Protein AF-A0A9C8J982-F1 (afdb_monomer_lite)

Sequence (50 aa):
DSKMNRIQSLKDNLTGCIGCGCLSMNKCHLLNPEDILHEQGTGAQRLFDE

Foldseek 3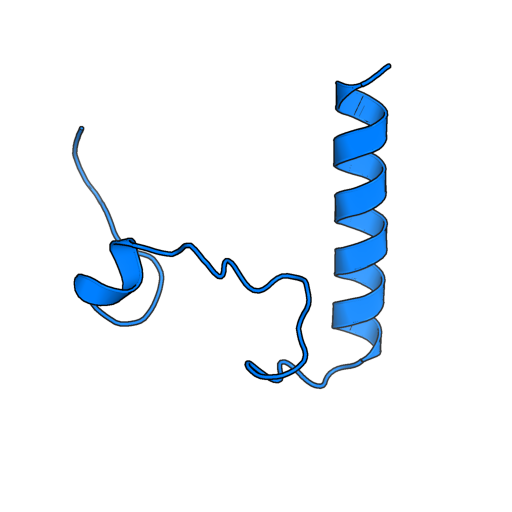Di:
DVVVVVVVVVVVLVVVCVVVVCPDQVPRPPDPPPPPCVVVDPDDDDDDDD

Secondary structure (DSSP, 8-state):
-HHHHHHHHHHHHHHHHHHH----TTT-TT--TT-GGGGG-SS---SS--

pLDDT: mean 70.68, std 9.39, range [52.88, 85.69]

Radius of gyration: 13.98 Å; chains: 1; bounding box: 31×20×33 Å

Structure (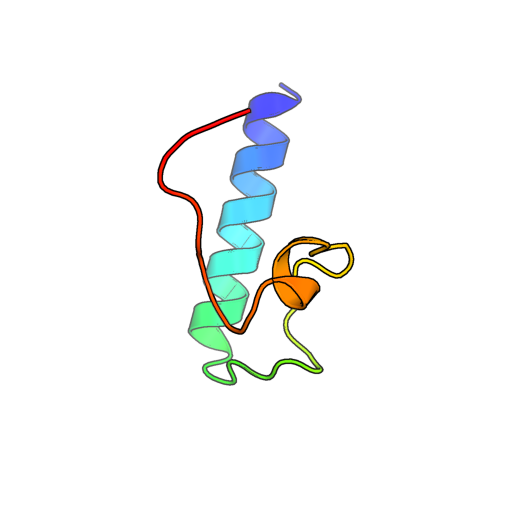mmCIF, N/CA/C/O backbone):
data_AF-A0A9C8J982-F1
#
_entry.id   AF-A0A9C8J982-F1
#
loop_
_atom_site.group_PDB
_atom_site.id
_atom_site.type_symbol
_atom_site.label_atom_id
_atom_site.label_alt_id
_atom_site.label_comp_id
_atom_site.label_asym_id
_atom_site.label_entity_id
_atom_site.label_seq_id
_atom_site.pdbx_PDB_ins_code
_atom_site.Cartn_x
_atom_site.Cartn_y
_atom_site.Cartn_z
_atom_site.occupancy
_atom_site.B_iso_or_equiv
_atom_site.auth_seq_id
_atom_site.auth_comp_id
_atom_site.auth_asym_id
_atom_site.auth_atom_id
_atom_site.pdbx_PDB_model_num
ATOM 1 N N . ASP A 1 1 ? 8.884 12.391 18.436 1.00 63.38 1 ASP A N 1
ATOM 2 C CA . ASP A 1 1 ? 7.402 12.424 18.472 1.00 63.38 1 ASP A CA 1
ATOM 3 C C . ASP A 1 1 ? 6.727 12.223 17.119 1.00 63.38 1 ASP A C 1
ATOM 5 O O . ASP A 1 1 ? 5.967 11.272 16.979 1.00 63.38 1 ASP A O 1
ATOM 9 N N . SER A 1 2 ? 7.040 13.009 16.082 1.00 75.56 2 SER A N 1
ATOM 10 C CA . SER A 1 2 ? 6.368 12.915 14.766 1.00 75.56 2 SER A CA 1
ATOM 11 C C . SER A 1 2 ? 6.403 11.523 14.104 1.00 75.56 2 SER A C 1
ATOM 13 O O . SER A 1 2 ? 5.410 11.094 13.518 1.00 75.56 2 SER A O 1
ATOM 15 N N . LYS A 1 3 ? 7.518 10.786 14.225 1.00 80.75 3 LYS A N 1
ATOM 16 C CA . LYS A 1 3 ? 7.669 9.422 13.680 1.00 80.75 3 LYS A CA 1
ATOM 17 C C . LYS A 1 3 ? 6.758 8.404 14.377 1.00 80.75 3 LYS A C 1
ATOM 19 O O . LYS A 1 3 ? 6.142 7.582 13.710 1.00 80.75 3 LYS A O 1
ATOM 24 N N . MET A 1 4 ? 6.658 8.482 15.703 1.00 80.62 4 MET A N 1
ATOM 25 C CA . MET A 1 4 ? 5.796 7.608 16.508 1.00 80.62 4 MET A CA 1
ATOM 26 C C . MET A 1 4 ? 4.322 7.852 16.189 1.00 80.62 4 MET A C 1
ATOM 28 O O . MET A 1 4 ? 3.595 6.902 15.920 1.00 80.62 4 MET A O 1
ATOM 32 N N . ASN A 1 5 ? 3.912 9.120 16.103 1.00 85.69 5 ASN A N 1
ATOM 33 C CA . ASN A 1 5 ? 2.532 9.486 15.774 1.00 85.69 5 ASN A CA 1
ATOM 34 C C . ASN A 1 5 ? 2.114 8.977 14.386 1.00 85.69 5 ASN A C 1
ATOM 36 O O . ASN A 1 5 ? 1.009 8.466 14.217 1.00 85.69 5 ASN A O 1
ATOM 40 N N . ARG A 1 6 ? 3.022 9.044 13.404 1.00 80.25 6 ARG A N 1
ATOM 41 C CA . ARG A 1 6 ? 2.803 8.481 12.062 1.00 80.25 6 ARG A CA 1
ATOM 42 C C . ARG A 1 6 ? 2.616 6.965 12.081 1.00 80.25 6 ARG A C 1
ATOM 44 O O . ARG A 1 6 ? 1.707 6.460 11.432 1.00 80.25 6 ARG A O 1
ATOM 51 N N . ILE A 1 7 ? 3.452 6.245 12.828 1.00 85.56 7 ILE A N 1
ATOM 52 C CA . ILE A 1 7 ? 3.343 4.784 12.934 1.00 85.56 7 ILE A CA 1
ATOM 53 C C . ILE A 1 7 ? 2.060 4.381 13.670 1.00 85.56 7 ILE A C 1
ATOM 55 O O . ILE A 1 7 ? 1.422 3.404 13.279 1.00 85.56 7 ILE A O 1
ATOM 59 N N . GLN A 1 8 ? 1.653 5.134 14.692 1.00 85.50 8 GLN A N 1
ATOM 60 C CA . GLN A 1 8 ? 0.416 4.863 15.420 1.00 85.50 8 GLN A CA 1
ATOM 61 C C . GLN A 1 8 ? -0.816 5.064 14.529 1.00 85.50 8 GLN A C 1
ATOM 63 O O . GLN A 1 8 ? -1.630 4.155 14.405 1.00 85.50 8 GLN A O 1
ATOM 68 N N . SER A 1 9 ? -0.887 6.188 13.810 1.00 79.56 9 SER A N 1
ATOM 69 C CA . SER A 1 9 ? -1.979 6.458 12.867 1.00 79.56 9 SER A CA 1
ATOM 70 C C . SER A 1 9 ? -2.084 5.391 11.769 1.00 79.56 9 SER A C 1
ATOM 72 O O . SER A 1 9 ? -3.184 4.965 11.419 1.00 79.56 9 SER A O 1
ATOM 74 N N . LEU A 1 10 ? -0.947 4.895 11.267 1.00 78.75 10 LEU A N 1
ATOM 75 C CA . LEU A 1 10 ? -0.928 3.807 10.289 1.00 78.75 10 LEU A CA 1
ATOM 76 C C . LEU A 1 10 ? -1.512 2.508 10.865 1.00 78.75 10 LEU A C 1
ATOM 78 O O . LEU A 1 10 ? -2.304 1.849 10.194 1.00 78.75 10 LEU A O 1
ATOM 82 N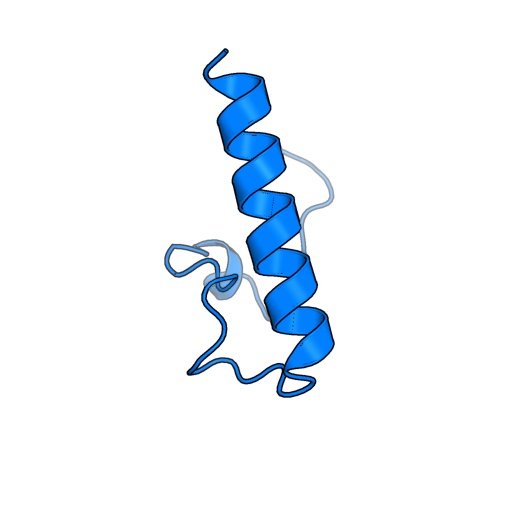 N . LYS A 1 11 ? -1.147 2.148 12.104 1.00 80.19 11 LYS A N 1
ATOM 83 C CA . LYS A 1 11 ? -1.672 0.954 12.787 1.00 80.19 11 LYS A CA 1
ATOM 84 C C . LYS A 1 11 ? -3.183 1.025 13.003 1.00 80.19 11 LYS A C 1
ATOM 86 O O . LYS A 1 11 ? -3.873 0.028 12.776 1.00 80.19 11 LYS A O 1
ATOM 91 N N . ASP A 1 12 ? -3.691 2.184 13.409 1.00 78.44 12 ASP A N 1
ATOM 92 C CA . ASP A 1 12 ? -5.117 2.378 13.679 1.00 78.44 12 ASP A CA 1
ATOM 93 C C . ASP A 1 12 ? -5.937 2.231 12.383 1.00 78.44 12 ASP A C 1
ATOM 95 O O . ASP A 1 12 ? -6.929 1.496 12.341 1.00 78.44 12 ASP A O 1
ATOM 99 N N . ASN A 1 13 ? -5.451 2.819 11.283 1.00 71.75 13 ASN A N 1
ATOM 100 C CA . ASN A 1 13 ? -6.063 2.692 9.957 1.00 71.75 13 ASN A CA 1
ATOM 101 C C . ASN A 1 13 ? -6.043 1.245 9.433 1.00 71.75 13 ASN A C 1
ATOM 103 O O . ASN A 1 13 ? -7.035 0.777 8.864 1.00 71.75 13 ASN A O 1
ATOM 107 N N . LEU A 1 14 ? -4.941 0.515 9.649 1.00 72.88 14 LEU A N 1
ATOM 108 C CA . LEU A 1 14 ? -4.820 -0.893 9.252 1.00 72.88 14 LEU A CA 1
ATOM 109 C C . LEU A 1 14 ? -5.816 -1.779 10.007 1.00 72.88 14 LEU A C 1
ATOM 111 O O . LEU A 1 14 ? -6.478 -2.625 9.406 1.00 72.88 14 LEU A O 1
ATOM 115 N N . THR A 1 15 ? -5.965 -1.543 11.311 1.00 69.31 15 THR A N 1
ATOM 116 C CA . THR A 1 15 ? -6.888 -2.294 12.174 1.00 69.31 15 THR A CA 1
ATOM 117 C C . THR A 1 15 ? -8.342 -2.073 11.753 1.00 69.31 15 THR A C 1
ATOM 119 O O . THR A 1 15 ? -9.106 -3.033 11.647 1.00 69.31 15 THR A O 1
ATOM 122 N N . GLY A 1 16 ? -8.714 -0.831 11.419 1.00 67.12 16 GLY A N 1
ATOM 123 C CA . GLY A 1 16 ? -10.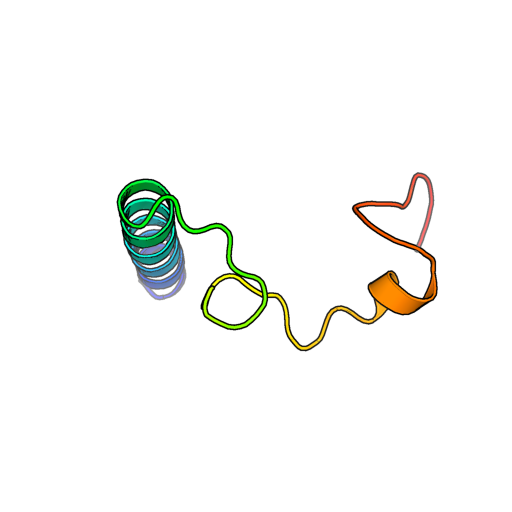040 -0.516 10.876 1.00 67.12 16 GLY A CA 1
ATOM 124 C C . GLY A 1 16 ? -10.328 -1.210 9.537 1.00 67.12 16 GLY A C 1
ATOM 125 O O . GLY A 1 16 ? -11.444 -1.675 9.304 1.00 67.12 16 GLY A O 1
ATOM 126 N N . CYS A 1 17 ? -9.319 -1.351 8.674 1.00 65.00 17 CYS A N 1
ATOM 127 C CA . CYS A 1 17 ? -9.471 -2.012 7.373 1.00 65.00 17 CYS A CA 1
ATOM 128 C C . CYS A 1 17 ? -9.592 -3.538 7.483 1.00 65.00 17 CYS A C 1
ATOM 130 O O . CYS A 1 17 ? -10.405 -4.130 6.769 1.00 65.00 17 CYS A O 1
ATOM 132 N N . ILE A 1 18 ? -8.858 -4.164 8.411 1.00 67.06 18 ILE A N 1
ATOM 133 C CA . ILE A 1 18 ? -9.024 -5.590 8.744 1.00 67.06 18 ILE A CA 1
ATOM 134 C C . ILE A 1 18 ? -10.436 -5.836 9.301 1.00 67.06 18 ILE A C 1
ATOM 136 O O . ILE A 1 18 ? -11.089 -6.798 8.904 1.00 67.06 18 ILE A O 1
ATOM 140 N N . GLY A 1 19 ? -10.941 -4.935 10.154 1.00 61.78 19 GLY A N 1
ATOM 141 C CA . GLY A 1 19 ? -12.290 -5.019 10.728 1.00 61.78 19 GLY A CA 1
ATOM 142 C C . GLY A 1 19 ? -13.433 -4.789 9.729 1.00 61.78 19 GLY A C 1
ATOM 143 O O . GLY A 1 19 ? -14.492 -5.391 9.875 1.00 61.78 19 GLY A O 1
ATOM 144 N N . CYS A 1 20 ? -13.232 -3.961 8.695 1.00 66.31 20 CYS A N 1
ATOM 145 C CA . CYS A 1 20 ? -14.215 -3.757 7.619 1.00 66.31 20 CYS A CA 1
ATOM 146 C C . CYS A 1 20 ? -14.369 -4.999 6.730 1.00 66.31 20 CYS A C 1
ATOM 148 O O . CYS A 1 20 ? -15.429 -5.196 6.138 1.00 66.31 20 CYS A O 1
ATOM 150 N N . GLY A 1 21 ? -13.296 -5.788 6.558 1.00 56.59 21 GLY A N 1
ATOM 151 C CA . GLY A 1 21 ? -13.255 -6.969 5.679 1.00 56.59 21 GLY A CA 1
ATOM 152 C C . GLY A 1 21 ? -13.537 -6.679 4.198 1.00 56.59 21 GLY A C 1
ATOM 153 O O . GLY A 1 21 ? -13.567 -7.586 3.375 1.00 56.59 21 GLY A O 1
ATOM 154 N N . CYS A 1 22 ? -13.758 -5.412 3.850 1.00 65.62 22 CYS A N 1
ATOM 155 C CA . CYS A 1 22 ? -14.365 -5.022 2.596 1.00 65.62 22 CYS A CA 1
ATOM 156 C C . CYS A 1 22 ? -13.366 -4.967 1.438 1.00 65.62 22 CYS A C 1
ATOM 158 O O . CYS A 1 22 ? -13.813 -5.052 0.298 1.00 65.62 22 CYS A O 1
ATOM 160 N N . LEU A 1 23 ? -12.058 -4.790 1.717 1.00 56.25 23 LEU A N 1
ATOM 161 C CA . LEU A 1 23 ? -10.960 -4.660 0.730 1.00 56.25 23 LEU A CA 1
ATOM 162 C C . LEU A 1 23 ? -11.367 -3.867 -0.528 1.00 56.25 23 LEU A C 1
ATOM 164 O O . LEU A 1 23 ? -10.930 -4.125 -1.645 1.00 56.25 23 LEU A O 1
ATOM 168 N N . SER A 1 24 ? -12.269 -2.905 -0.343 1.00 55.53 24 SER A N 1
ATOM 169 C CA . SER A 1 24 ? -12.972 -2.252 -1.432 1.00 55.53 24 SER A CA 1
ATOM 170 C C . SER A 1 24 ? -12.082 -1.126 -1.915 1.00 55.53 24 SER A C 1
ATOM 172 O O . SER A 1 24 ? -11.904 -0.141 -1.191 1.00 55.53 24 SER A O 1
ATOM 174 N N . MET A 1 25 ? -11.589 -1.243 -3.147 1.00 52.88 25 MET A N 1
ATOM 175 C CA . MET A 1 25 ? -10.715 -0.249 -3.779 1.00 52.88 25 MET A CA 1
ATOM 176 C C . MET A 1 25 ? -11.314 1.169 -3.781 1.00 52.88 25 MET A C 1
ATOM 178 O O . MET A 1 25 ? -10.585 2.146 -3.730 1.00 52.88 25 MET A O 1
ATOM 182 N N . ASN A 1 26 ? -12.644 1.301 -3.724 1.00 54.53 26 ASN A N 1
ATOM 183 C CA . ASN A 1 26 ? -13.325 2.602 -3.696 1.00 54.53 26 ASN A CA 1
ATOM 184 C C . ASN A 1 26 ? -13.478 3.217 -2.289 1.00 54.53 26 ASN A C 1
ATOM 186 O O . ASN A 1 26 ? -13.919 4.356 -2.172 1.00 54.53 26 ASN A O 1
ATOM 190 N N . LYS A 1 27 ? -13.207 2.466 -1.210 1.00 53.75 27 LYS A N 1
ATOM 191 C CA . LYS A 1 27 ? -13.468 2.897 0.184 1.00 53.75 27 LYS A CA 1
ATOM 192 C C . LYS A 1 27 ? -12.258 2.795 1.112 1.00 53.75 27 LYS A C 1
ATOM 194 O O . LYS A 1 27 ? -12.286 3.358 2.203 1.00 53.75 27 LYS A O 1
ATOM 199 N N . CYS A 1 28 ? -11.224 2.056 0.723 1.00 59.75 28 CYS A N 1
ATOM 200 C CA . CYS A 1 28 ? -10.066 1.824 1.570 1.00 59.75 28 CYS A CA 1
ATOM 201 C C . CYS A 1 28 ? -9.181 3.083 1.616 1.00 59.75 28 CYS A C 1
ATOM 203 O O . CYS A 1 28 ? -8.537 3.420 0.633 1.00 59.75 28 CYS A O 1
ATOM 205 N N . HIS A 1 29 ? -9.123 3.767 2.764 1.00 57.41 29 HIS A N 1
ATOM 206 C CA . HIS A 1 29 ? -8.251 4.939 2.989 1.00 57.41 29 HIS A CA 1
ATOM 207 C C . HIS A 1 29 ? -6.748 4.597 2.959 1.00 57.41 29 HIS A C 1
ATOM 209 O O . HIS A 1 29 ? -5.906 5.487 2.959 1.00 57.41 29 HIS A O 1
ATOM 215 N N . LEU A 1 30 ? -6.427 3.300 2.967 1.00 61.22 30 LEU A N 1
ATOM 216 C CA . LEU A 1 30 ? -5.091 2.745 2.758 1.00 61.22 30 LEU A CA 1
ATOM 217 C C . LEU A 1 30 ? -4.737 2.591 1.273 1.00 61.22 30 LEU A C 1
ATOM 219 O O . LEU A 1 30 ? -3.646 2.110 0.973 1.00 61.22 30 LEU A O 1
ATOM 223 N N . LEU A 1 31 ? -5.632 2.969 0.349 1.00 66.00 31 LEU A N 1
ATOM 224 C CA . LEU A 1 31 ? -5.232 3.130 -1.043 1.00 66.00 31 LEU A CA 1
ATOM 225 C C . LEU A 1 31 ? -4.089 4.134 -1.120 1.00 66.00 31 LEU A C 1
ATOM 227 O O . LEU A 1 31 ? -4.086 5.141 -0.418 1.00 66.00 31 LEU A O 1
ATOM 231 N N . ASN A 1 32 ? -3.144 3.849 -2.005 1.00 71.94 32 ASN A N 1
ATOM 232 C CA . ASN A 1 32 ? -2.103 4.777 -2.391 1.00 71.94 32 ASN A CA 1
ATOM 233 C C . ASN A 1 32 ? -2.604 5.517 -3.648 1.00 71.94 32 ASN A C 1
ATOM 235 O O . ASN A 1 32 ? -2.417 5.005 -4.749 1.00 71.94 32 ASN A O 1
ATOM 239 N N . PRO A 1 33 ? -3.338 6.646 -3.526 1.00 70.62 33 PRO A N 1
ATOM 240 C CA . PRO A 1 33 ? -3.948 7.324 -4.676 1.00 70.62 33 PRO A CA 1
ATOM 241 C C . PRO A 1 33 ? -2.913 7.859 -5.669 1.00 70.62 33 PRO A C 1
ATOM 243 O O . PRO A 1 33 ? -3.245 8.112 -6.821 1.00 70.62 33 PRO A O 1
ATOM 246 N N . GLU A 1 34 ? -1.667 8.009 -5.225 1.00 75.69 34 GLU A N 1
ATOM 247 C CA . GLU A 1 34 ? -0.534 8.465 -6.028 1.00 75.69 34 GLU A CA 1
ATOM 248 C C . GLU A 1 34 ? 0.362 7.293 -6.466 1.00 75.69 34 GLU A C 1
ATOM 250 O O . GLU A 1 34 ? 1.562 7.466 -6.676 1.00 75.69 34 GLU A O 1
ATOM 255 N N . ASP A 1 35 ? -0.189 6.078 -6.579 1.00 78.44 35 ASP A N 1
ATOM 256 C CA . ASP A 1 35 ? 0.560 4.909 -7.044 1.00 78.44 35 ASP A CA 1
ATOM 257 C C . ASP A 1 35 ? 0.891 4.995 -8.544 1.00 78.44 35 ASP A C 1
ATOM 259 O O . ASP A 1 35 ? 0.234 4.398 -9.395 1.00 78.44 35 ASP A O 1
ATOM 263 N N . ILE A 1 36 ? 1.952 5.735 -8.868 1.00 82.19 36 ILE A N 1
ATOM 264 C CA . ILE A 1 36 ? 2.495 5.879 -10.227 1.00 82.19 36 ILE A CA 1
ATOM 265 C C . ILE A 1 36 ? 2.991 4.552 -10.815 1.00 82.19 36 ILE A C 1
ATOM 267 O O . ILE A 1 36 ? 3.106 4.408 -12.030 1.00 82.19 36 ILE A O 1
ATOM 271 N N . LEU A 1 37 ? 3.303 3.568 -9.965 1.00 80.12 37 LEU A N 1
ATOM 272 C CA . LEU A 1 37 ? 3.782 2.263 -10.415 1.00 80.12 37 LEU A CA 1
ATOM 273 C C . LEU A 1 37 ? 2.645 1.391 -10.930 1.00 80.12 37 LEU A C 1
ATOM 275 O O . LEU A 1 37 ? 2.914 0.426 -11.640 1.00 80.12 37 LEU A O 1
ATOM 279 N N . HIS A 1 38 ? 1.392 1.760 -10.659 1.00 78.31 38 HIS A N 1
ATOM 280 C CA . HIS A 1 38 ? 0.234 1.088 -11.231 1.00 78.31 38 HIS A CA 1
ATOM 281 C C . HIS A 1 38 ? 0.269 1.065 -12.767 1.00 78.31 38 HIS A C 1
ATOM 283 O O . HIS A 1 38 ? -0.166 0.093 -13.384 1.00 78.31 38 HIS A O 1
ATOM 289 N N . GLU A 1 39 ? 0.842 2.099 -13.395 1.00 82.56 39 GLU A N 1
ATOM 290 C CA . GLU A 1 39 ? 1.028 2.150 -14.852 1.00 82.56 39 GLU A CA 1
ATOM 291 C C . GLU A 1 39 ? 1.949 1.036 -15.371 1.00 82.56 39 GLU A C 1
ATOM 293 O O . GLU A 1 39 ? 1.837 0.619 -16.523 1.00 82.56 39 GLU A O 1
ATOM 298 N N . GLN A 1 40 ? 2.845 0.523 -14.523 1.00 83.06 40 GLN A N 1
ATOM 299 C CA . GLN A 1 40 ? 3.782 -0.552 -14.864 1.00 83.06 40 GLN A CA 1
ATOM 300 C C . GLN A 1 40 ? 3.131 -1.941 -14.784 1.00 83.06 40 GLN A C 1
ATOM 302 O O . GLN A 1 40 ? 3.735 -2.936 -15.186 1.00 83.06 40 GLN A O 1
ATOM 307 N N . GLY A 1 41 ? 1.892 -2.015 -14.301 1.00 75.94 41 GLY A N 1
ATOM 308 C CA . GLY A 1 41 ? 1.125 -3.242 -14.190 1.00 75.94 41 GLY A CA 1
ATOM 309 C C . GLY A 1 41 ? 0.431 -3.364 -12.841 1.00 75.94 41 GLY A C 1
ATOM 310 O O . GLY A 1 41 ? 0.649 -2.607 -11.899 1.00 75.94 41 GLY A O 1
ATOM 311 N N . THR A 1 42 ? -0.450 -4.352 -12.737 1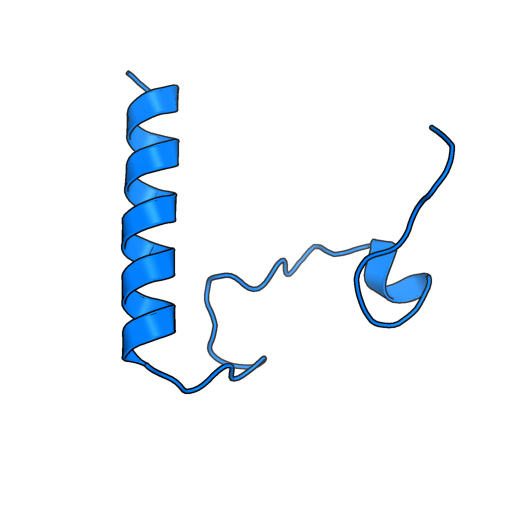.00 76.06 42 THR A N 1
ATOM 312 C CA . THR A 1 42 ? -1.205 -4.587 -11.508 1.00 76.06 42 THR A CA 1
ATOM 313 C C . THR A 1 42 ? -0.327 -5.191 -10.411 1.00 76.06 42 THR A C 1
ATOM 315 O O . THR A 1 42 ? 0.269 -6.249 -10.618 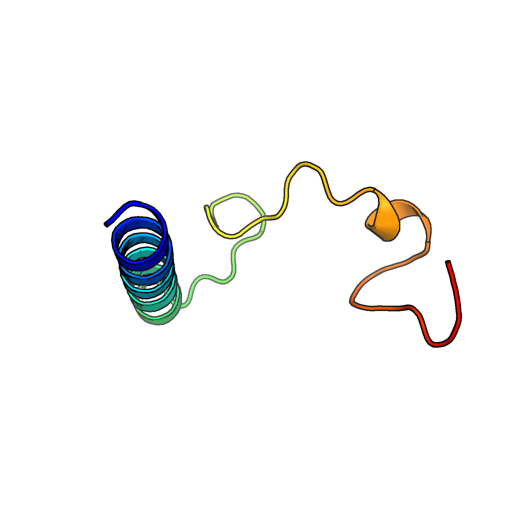1.00 76.06 42 THR A O 1
ATOM 318 N N . GLY A 1 43 ? -0.365 -4.601 -9.214 1.00 66.69 43 GLY A N 1
ATOM 319 C CA . GLY A 1 43 ? 0.257 -5.160 -8.011 1.00 66.69 43 GLY A CA 1
ATOM 320 C C . GLY A 1 43 ? 1.737 -4.803 -7.853 1.00 66.69 43 GLY A C 1
ATOM 321 O O . GLY A 1 43 ? 2.315 -4.090 -8.661 1.00 66.69 43 GLY A O 1
ATOM 322 N N . ALA A 1 44 ? 2.349 -5.261 -6.761 1.00 65.62 44 ALA A N 1
ATOM 323 C CA . ALA A 1 44 ? 3.709 -4.869 -6.397 1.00 65.62 44 ALA A CA 1
ATOM 324 C C . ALA A 1 44 ? 4.741 -5.318 -7.441 1.00 65.62 44 ALA A C 1
ATOM 326 O O . ALA A 1 44 ? 4.818 -6.519 -7.691 1.00 65.62 44 ALA A O 1
ATOM 327 N N . GLN A 1 45 ? 5.584 -4.408 -7.957 1.00 72.81 45 GLN A N 1
ATOM 328 C CA . GLN A 1 45 ? 6.803 -4.771 -8.692 1.00 72.81 45 GLN A CA 1
ATOM 329 C C . GLN A 1 45 ? 7.930 -3.745 -8.556 1.00 72.81 45 GLN A C 1
ATOM 331 O O . GLN A 1 45 ? 7.709 -2.547 -8.694 1.00 72.81 45 GLN A O 1
ATOM 336 N N . ARG A 1 46 ? 9.143 -4.264 -8.340 1.00 71.44 46 ARG A N 1
ATOM 337 C CA . ARG A 1 46 ? 10.449 -3.849 -8.892 1.00 71.44 46 ARG A CA 1
ATOM 338 C C . ARG A 1 46 ? 11.506 -4.777 -8.293 1.00 71.44 46 ARG A C 1
ATOM 340 O O . ARG A 1 46 ? 11.347 -5.208 -7.154 1.00 71.44 46 ARG A O 1
ATOM 347 N N . LEU A 1 47 ? 12.553 -5.111 -9.050 1.00 72.44 47 LEU A N 1
ATOM 348 C CA . LEU A 1 47 ? 13.613 -6.001 -8.556 1.00 72.44 47 LEU A CA 1
ATOM 349 C C . LEU A 1 47 ? 15.056 -5.495 -8.727 1.00 72.44 47 LEU A C 1
ATOM 351 O O . LEU A 1 47 ? 15.895 -6.110 -8.098 1.00 72.44 47 LEU A O 1
ATOM 355 N N . PHE A 1 48 ? 15.325 -4.409 -9.468 1.00 72.12 48 PHE A N 1
ATOM 356 C CA . PHE A 1 48 ? 16.488 -3.481 -9.400 1.00 72.12 48 PHE A CA 1
ATOM 357 C C . PHE A 1 48 ? 16.204 -2.295 -10.357 1.00 72.12 48 PHE A C 1
ATOM 359 O O . PHE A 1 48 ? 15.336 -2.425 -11.224 1.00 72.12 48 PHE A O 1
ATOM 366 N N . ASP A 1 49 ? 16.997 -1.222 -10.398 1.00 66.12 49 ASP A N 1
ATOM 367 C CA . ASP A 1 49 ? 16.902 -0.071 -9.485 1.00 66.12 49 ASP A CA 1
ATOM 368 C C . ASP A 1 49 ? 16.820 1.224 -10.310 1.00 66.12 49 ASP A C 1
ATOM 370 O O . ASP A 1 49 ? 17.427 1.324 -11.381 1.00 66.12 49 ASP A O 1
ATOM 374 N N . GLU A 1 50 ? 16.078 2.193 -9.767 1.00 56.72 50 GLU A N 1
ATOM 375 C CA . GLU A 1 50 ? 16.691 3.322 -9.043 1.00 56.72 50 GLU A CA 1
ATOM 376 C C . GLU A 1 50 ? 16.215 3.287 -7.585 1.00 56.72 50 GLU A C 1
ATOM 378 O O . GLU A 1 50 ? 15.025 2.929 -7.383 1.00 56.72 50 GLU A O 1
#